Protein AF-A0A4Y2M9A0-F1 (afdb_monomer)

Organism: Araneus ventricosus (NCBI:txid182803)

InterPro domains:
  IPR002350 Kazal domain [PF07648] (29-78)
  IPR002350 Kazal domain [PS51465] (28-80)
  IPR002350 Kazal domain [SM00280] (28-78)
  IPR036058 Kazal domain superfamily [SSF100895] (5-78)
  IPR050653 Protease Inhibitors and Growth Factor Antagonists [PTHR10913] (2-78)

Solvent-accessible surface area (backbone atoms only — not comparable to full-atom values): 6029 Å² total; per-residue (Å²): 136,72,66,46,43,78,86,52,84,36,67,28,52,21,44,61,41,64,39,97,84,56,76,45,43,43,68,40,55,58,87,74,70,81,71,66,61,94,42,87,65,41,46,38,19,7,32,60,82,68,45,71,25,66,13,62,52,55,37,17,23,49,11,29,74,67,71,35,89,45,42,81,52,38,94,29,49,39,71,56,52,51,51,53,46,69,75,40,58,71,76,58,34,52,54,65,63,64,65,46,64,84,80,89,109

Structure (mmCIF, N/CA/C/O backbone):
data_AF-A0A4Y2M9A0-F1
#
_entry.id   AF-A0A4Y2M9A0-F1
#
loop_
_atom_site.group_PDB
_atom_site.id
_atom_site.type_symbol
_atom_site.label_atom_id
_atom_site.label_alt_id
_atom_site.label_comp_id
_atom_site.label_asym_id
_atom_site.label_entity_id
_atom_site.label_seq_id
_atom_site.pdbx_PDB_ins_code
_atom_site.Cartn_x
_atom_site.Cartn_y
_atom_site.Cartn_z
_atom_site.occupancy
_atom_site.B_iso_or_equiv
_atom_site.auth_seq_id
_atom_site.auth_comp_id
_atom_site.auth_asym_id
_atom_site.auth_atom_id
_atom_site.pdbx_PDB_model_num
ATOM 1 N N . MET A 1 1 ? 29.888 -3.416 -10.291 1.00 56.16 1 MET A N 1
ATOM 2 C CA . MET A 1 1 ? 28.495 -3.261 -10.752 1.00 56.16 1 MET A CA 1
ATOM 3 C C . MET A 1 1 ? 27.712 -2.795 -9.547 1.00 56.16 1 MET A C 1
ATOM 5 O O . MET A 1 1 ? 27.600 -3.562 -8.602 1.00 56.16 1 MET A O 1
ATOM 9 N N . THR A 1 2 ? 27.330 -1.524 -9.521 1.00 78.19 2 THR A N 1
ATOM 10 C CA . THR A 1 2 ? 26.525 -0.947 -8.435 1.00 78.19 2 THR A CA 1
ATOM 11 C C . THR A 1 2 ? 25.070 -1.295 -8.705 1.00 78.19 2 THR A C 1
ATOM 13 O O . THR A 1 2 ? 24.641 -1.178 -9.854 1.00 78.19 2 THR A O 1
ATOM 16 N N . ASP A 1 3 ? 24.328 -1.751 -7.696 1.00 81.88 3 ASP A N 1
ATOM 17 C CA . ASP A 1 3 ? 22.894 -1.962 -7.864 1.00 81.88 3 ASP A CA 1
ATOM 18 C C . ASP A 1 3 ? 22.217 -0.589 -8.041 1.00 81.88 3 ASP A C 1
ATOM 20 O O . ASP A 1 3 ? 22.363 0.290 -7.187 1.00 81.88 3 ASP A O 1
ATOM 24 N N . PRO A 1 4 ? 21.512 -0.343 -9.156 1.00 84.00 4 PRO A N 1
ATOM 25 C CA . PRO A 1 4 ? 20.976 0.979 -9.460 1.00 84.00 4 PRO A CA 1
ATOM 26 C C . PRO A 1 4 ? 19.738 1.335 -8.614 1.00 84.00 4 PRO A C 1
ATOM 28 O O . PRO A 1 4 ? 19.154 2.406 -8.803 1.00 84.00 4 PRO A O 1
ATOM 31 N N . CYS A 1 5 ? 19.324 0.447 -7.705 1.00 88.38 5 CYS A N 1
ATOM 32 C CA . CYS A 1 5 ? 18.282 0.666 -6.714 1.00 88.38 5 CYS A CA 1
ATOM 33 C C . CYS A 1 5 ? 18.824 0.858 -5.289 1.00 88.38 5 CYS A C 1
ATOM 35 O O . CYS A 1 5 ? 18.028 1.144 -4.399 1.00 88.38 5 CYS A O 1
ATOM 37 N N . GLU A 1 6 ? 20.139 0.751 -5.064 1.00 85.81 6 GLU A N 1
ATOM 38 C CA . GLU A 1 6 ? 20.735 0.833 -3.722 1.00 85.81 6 GLU A CA 1
ATOM 39 C C . GLU A 1 6 ? 20.554 2.215 -3.068 1.00 85.81 6 GLU A C 1
ATOM 41 O O . GLU A 1 6 ? 20.267 2.295 -1.878 1.00 85.81 6 GLU A O 1
ATOM 46 N N . ASP A 1 7 ? 20.636 3.294 -3.854 1.00 83.38 7 ASP A N 1
ATOM 47 C CA . ASP A 1 7 ? 20.468 4.685 -3.388 1.00 83.38 7 ASP A CA 1
ATOM 48 C C . ASP A 1 7 ? 19.176 5.341 -3.921 1.00 83.38 7 ASP A C 1
ATOM 50 O O . ASP A 1 7 ? 18.932 6.535 -3.753 1.00 83.38 7 ASP A O 1
ATOM 54 N N . LYS A 1 8 ? 18.317 4.576 -4.610 1.00 83.19 8 LYS A N 1
ATOM 55 C CA . LYS A 1 8 ? 17.140 5.140 -5.279 1.00 83.19 8 LYS A CA 1
ATOM 56 C C . LYS A 1 8 ? 15.902 5.098 -4.383 1.00 83.19 8 LYS A C 1
ATOM 58 O O . LYS A 1 8 ? 15.259 4.060 -4.251 1.00 83.19 8 LYS A O 1
ATOM 63 N N . GLU A 1 9 ? 15.496 6.253 -3.859 1.00 84.00 9 GLU A N 1
ATOM 64 C CA . GLU A 1 9 ? 14.224 6.390 -3.137 1.00 84.00 9 GLU A CA 1
ATOM 65 C C . GLU A 1 9 ? 13.029 6.426 -4.112 1.00 84.00 9 GLU A C 1
ATOM 67 O O . GLU A 1 9 ? 12.923 7.292 -4.985 1.00 84.00 9 GLU A O 1
ATOM 72 N N . CYS A 1 10 ? 12.092 5.487 -3.950 1.00 86.50 10 CYS A N 1
ATOM 73 C CA . CYS A 1 10 ? 10.845 5.442 -4.710 1.00 86.50 10 CYS A CA 1
ATOM 74 C C . CYS A 1 10 ? 9.656 5.878 -3.840 1.00 86.50 10 CYS A C 1
ATOM 76 O O . CYS A 1 10 ? 9.426 5.354 -2.753 1.00 86.50 10 CYS A O 1
ATOM 78 N N . HIS A 1 11 ? 8.851 6.820 -4.336 1.00 86.81 11 HIS A N 1
ATOM 79 C CA . HIS A 1 11 ? 7.713 7.368 -3.591 1.00 86.81 11 HIS A CA 1
ATOM 80 C C . HIS A 1 11 ? 6.414 6.584 -3.816 1.00 86.81 11 HIS A C 1
ATOM 82 O O . HIS A 1 11 ? 6.275 5.812 -4.766 1.00 86.81 11 HIS A O 1
ATOM 88 N N . PHE A 1 12 ? 5.428 6.820 -2.943 1.00 88.50 12 PHE A N 1
ATOM 89 C CA . PHE A 1 12 ? 4.060 6.303 -3.079 1.00 88.50 12 PHE A CA 1
ATOM 90 C C . PHE A 1 12 ? 3.962 4.769 -3.077 1.00 88.50 12 PHE A C 1
ATOM 92 O O . PHE A 1 12 ? 3.057 4.205 -3.676 1.00 88.50 12 PHE A O 1
ATOM 99 N N . GLY A 1 13 ? 4.892 4.065 -2.427 1.00 84.88 13 GLY A N 1
ATOM 100 C CA . GLY A 1 13 ? 4.890 2.599 -2.406 1.00 84.88 13 GLY A CA 1
ATOM 101 C C . GLY A 1 13 ? 5.313 1.948 -3.729 1.00 84.88 13 GLY A C 1
ATOM 102 O O . GLY A 1 13 ? 5.087 0.749 -3.908 1.00 84.88 13 GLY A O 1
ATOM 103 N N . ALA A 1 14 ? 5.918 2.712 -4.645 1.00 88.88 14 ALA A N 1
ATOM 104 C CA . ALA A 1 14 ? 6.629 2.161 -5.792 1.00 88.88 14 ALA A CA 1
ATOM 105 C C . ALA A 1 14 ? 7.843 1.339 -5.331 1.00 88.88 14 ALA A C 1
ATOM 107 O O . ALA A 1 14 ? 8.474 1.649 -4.322 1.00 88.88 14 ALA A O 1
ATOM 108 N N . GLN A 1 15 ? 8.170 0.292 -6.082 1.00 88.06 15 GLN A N 1
ATOM 109 C CA . GLN A 1 15 ? 9.343 -0.536 -5.840 1.00 88.06 15 GLN A CA 1
ATOM 110 C C . GLN A 1 15 ? 10.391 -0.228 -6.904 1.00 88.06 15 GLN A C 1
ATOM 112 O O . GLN A 1 15 ? 10.068 -0.169 -8.092 1.00 88.06 15 GLN A O 1
ATOM 11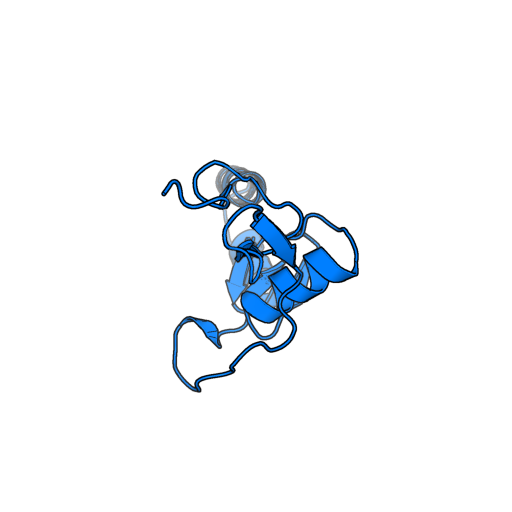7 N N . CYS A 1 16 ? 11.640 -0.033 -6.486 1.00 89.88 16 CYS A N 1
ATOM 118 C CA . CYS A 1 16 ? 12.724 0.086 -7.446 1.00 89.88 16 CYS A CA 1
ATOM 119 C C . CYS A 1 16 ? 12.996 -1.281 -8.080 1.00 89.88 16 CYS A C 1
ATOM 121 O O . CYS A 1 16 ? 13.172 -2.278 -7.377 1.00 89.88 16 CYS A O 1
ATOM 123 N N . ARG A 1 17 ? 13.008 -1.324 -9.412 1.00 90.25 17 ARG A N 1
ATOM 124 C CA . ARG A 1 17 ? 13.386 -2.492 -10.200 1.00 90.25 17 ARG A CA 1
ATOM 125 C C . ARG A 1 17 ? 14.528 -2.106 -11.144 1.00 90.25 17 ARG A C 1
ATOM 127 O O . ARG A 1 17 ? 14.367 -1.139 -11.887 1.00 90.25 17 ARG A O 1
ATOM 134 N N . PRO A 1 18 ? 15.655 -2.834 -11.156 1.00 89.56 18 PRO A N 1
ATOM 135 C CA . PRO A 1 18 ? 16.721 -2.584 -12.117 1.00 89.56 18 PRO A CA 1
ATOM 136 C C . PRO A 1 18 ? 16.230 -2.844 -13.547 1.00 89.56 18 PRO A C 1
ATOM 138 O O . PRO A 1 18 ? 15.501 -3.808 -13.807 1.00 89.56 18 PRO A O 1
ATOM 141 N N . SER A 1 19 ? 16.633 -1.973 -14.467 1.00 86.50 19 SER A N 1
ATOM 142 C CA . SER A 1 19 ? 16.423 -2.110 -15.906 1.00 86.50 19 SER A CA 1
ATOM 143 C C . SER A 1 19 ? 17.101 -3.381 -16.428 1.00 86.50 19 SER A C 1
ATOM 145 O O . SER A 1 19 ? 18.102 -3.817 -15.853 1.00 86.50 19 SER A O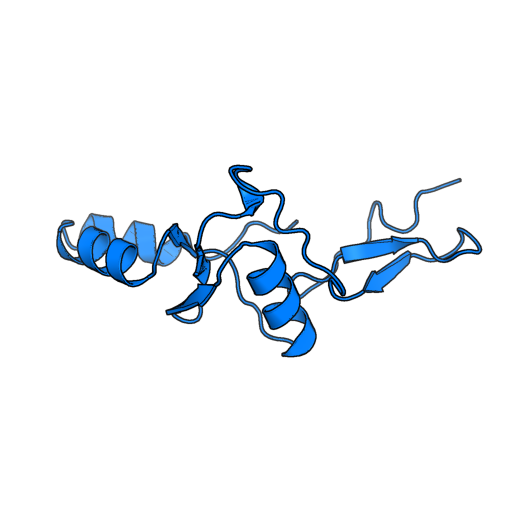 1
ATOM 147 N N . PRO A 1 20 ? 16.607 -3.974 -17.530 1.00 83.25 20 PRO A N 1
ATOM 148 C CA . PRO A 1 20 ? 17.198 -5.181 -18.114 1.00 83.25 20 PRO A CA 1
ATOM 149 C C . PRO A 1 20 ? 18.677 -5.000 -18.485 1.00 83.25 20 PRO A C 1
ATOM 151 O O . PRO A 1 20 ? 19.448 -5.952 -18.412 1.00 83.25 20 PRO A O 1
ATOM 154 N N . ASP A 1 21 ? 19.086 -3.772 -18.803 1.00 83.44 21 ASP A N 1
ATOM 155 C CA . ASP A 1 21 ? 20.469 -3.406 -19.107 1.00 83.44 21 ASP A CA 1
ATOM 156 C C . ASP A 1 21 ? 21.363 -3.256 -17.861 1.00 83.44 21 ASP A C 1
ATOM 158 O O . ASP A 1 21 ? 22.557 -2.999 -17.992 1.00 83.44 21 ASP A O 1
ATOM 162 N N . GLY A 1 22 ? 20.801 -3.342 -16.648 1.00 79.06 22 GLY A N 1
ATOM 163 C CA . GLY A 1 22 ? 21.516 -3.230 -15.369 1.00 79.06 22 GLY A CA 1
ATOM 164 C C . GLY A 1 22 ? 22.114 -1.851 -15.062 1.00 79.06 22 GLY A C 1
ATOM 165 O O . GLY A 1 22 ? 22.801 -1.695 -14.058 1.00 79.06 22 GLY A O 1
ATOM 166 N N . GLN A 1 23 ? 21.873 -0.854 -15.918 1.00 79.38 23 GLN A N 1
ATOM 167 C CA . GLN A 1 23 ? 22.484 0.480 -15.834 1.00 79.38 23 GLN A CA 1
ATOM 168 C C . GLN A 1 23 ? 21.642 1.493 -15.051 1.00 79.38 23 GLN A C 1
ATOM 170 O O . GLN A 1 23 ? 22.179 2.437 -14.481 1.00 79.38 23 GLN A O 1
ATOM 175 N N . THR A 1 24 ? 20.321 1.319 -15.029 1.00 84.94 24 THR A N 1
ATOM 176 C CA . THR A 1 24 ? 19.379 2.230 -14.368 1.00 84.94 24 THR A CA 1
ATOM 177 C C . THR A 1 24 ? 18.385 1.438 -13.528 1.00 84.94 24 THR A C 1
ATOM 179 O O . THR A 1 24 ? 18.133 0.268 -13.796 1.00 84.94 24 THR A O 1
ATOM 182 N N . GLY A 1 25 ? 17.8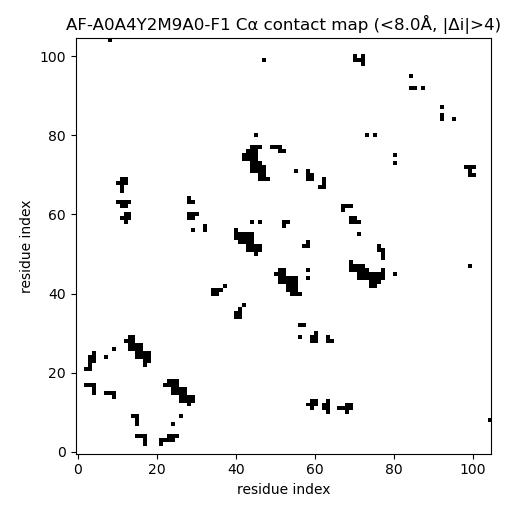41 2.057 -12.483 1.00 88.88 25 GLY A N 1
ATOM 183 C CA . GLY A 1 25 ? 16.734 1.520 -11.697 1.00 88.88 25 GLY A CA 1
ATOM 184 C C . GLY A 1 25 ? 15.481 2.306 -12.037 1.00 88.88 25 GLY A C 1
ATOM 185 O O . GLY A 1 25 ? 15.554 3.527 -12.169 1.00 88.88 25 GLY A O 1
ATOM 186 N N . GLU A 1 26 ? 14.334 1.657 -12.179 1.00 89.94 26 GLU A N 1
ATOM 187 C CA . GLU A 1 26 ? 13.044 2.297 -12.435 1.00 89.94 26 GLU A CA 1
ATOM 188 C C . GLU A 1 26 ? 12.100 2.083 -11.248 1.00 89.94 26 GLU A C 1
ATOM 190 O O . GLU A 1 26 ? 12.011 0.989 -10.695 1.00 89.94 26 GLU A O 1
ATOM 195 N N . CYS A 1 27 ? 11.399 3.141 -10.831 1.00 90.50 27 CYS A N 1
ATOM 196 C CA . CYS A 1 27 ? 10.395 3.038 -9.776 1.00 90.50 27 CYS A CA 1
ATOM 197 C C . CYS A 1 27 ? 9.078 2.589 -10.402 1.00 90.50 27 CYS A C 1
ATOM 199 O O . CYS A 1 27 ? 8.389 3.387 -11.037 1.00 90.50 27 CYS A O 1
ATOM 201 N N . VAL A 1 28 ? 8.727 1.324 -10.206 1.00 90.75 28 VAL A N 1
ATOM 202 C CA . VAL A 1 28 ? 7.532 0.720 -10.795 1.00 90.75 28 VAL A CA 1
ATOM 203 C C . VAL A 1 28 ? 6.492 0.422 -9.723 1.00 90.75 28 VAL A C 1
ATOM 205 O O . VAL A 1 28 ? 6.808 0.028 -8.598 1.00 90.75 28 VAL A O 1
ATOM 208 N N . CYS A 1 29 ? 5.218 0.618 -10.058 1.00 90.38 29 CYS A N 1
ATOM 209 C CA . CYS A 1 29 ? 4.138 0.228 -9.162 1.00 90.38 29 CYS A CA 1
ATOM 210 C C . CYS A 1 29 ? 4.021 -1.303 -9.110 1.00 90.38 29 CYS A C 1
ATOM 212 O O . CYS A 1 29 ? 4.139 -1.953 -10.150 1.00 90.38 29 CYS A O 1
ATOM 214 N N . PRO A 1 30 ? 3.694 -1.894 -7.947 1.00 86.19 30 PRO A N 1
ATOM 215 C CA . PRO A 1 30 ? 3.403 -3.319 -7.863 1.00 86.19 30 PRO A CA 1
ATOM 216 C C . PRO A 1 30 ? 2.265 -3.708 -8.822 1.00 86.19 30 PRO A C 1
ATOM 218 O O . PRO A 1 30 ? 1.124 -3.260 -8.684 1.00 86.19 30 PRO A O 1
ATOM 221 N N .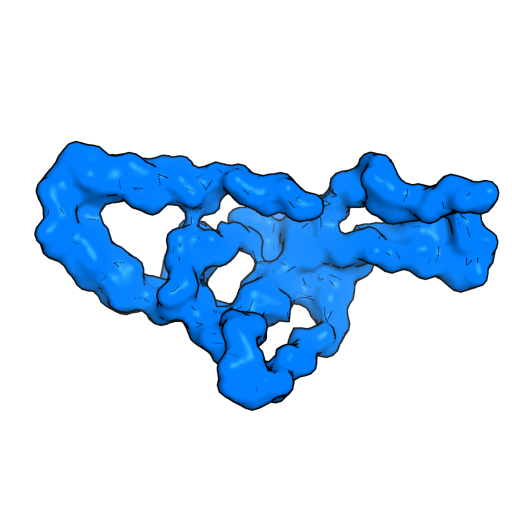 GLU A 1 31 ? 2.548 -4.540 -9.822 1.00 82.56 31 GLU A N 1
ATOM 222 C CA . GLU A 1 31 ? 1.520 -4.968 -10.779 1.00 82.56 31 GLU A CA 1
ATOM 223 C C . GLU A 1 31 ? 0.660 -6.102 -10.232 1.00 82.56 31 GLU A C 1
ATOM 225 O O . GLU A 1 31 ? -0.557 -6.109 -10.437 1.00 82.56 31 GLU A O 1
ATOM 230 N N . LYS A 1 32 ? 1.291 -7.034 -9.513 1.00 81.19 32 LYS A N 1
ATOM 231 C CA . LYS A 1 32 ? 0.662 -8.207 -8.911 1.00 81.19 32 LYS A CA 1
ATOM 232 C C . LYS A 1 32 ? 1.028 -8.268 -7.437 1.00 81.19 32 LYS A C 1
ATOM 234 O O . LYS A 1 32 ? 2.203 -8.272 -7.085 1.00 81.19 32 LYS A O 1
ATOM 239 N N . CYS A 1 33 ? 0.011 -8.367 -6.596 1.00 80.31 33 CYS A N 1
ATOM 240 C CA . CYS A 1 33 ? 0.172 -8.624 -5.179 1.00 80.31 33 CYS A CA 1
ATOM 241 C C . CYS A 1 33 ? -0.192 -10.079 -4.919 1.00 80.31 33 CYS A C 1
ATOM 243 O O . CYS A 1 33 ? -1.356 -10.461 -5.007 1.00 80.31 33 CYS A O 1
ATOM 245 N N . ALA A 1 34 ? 0.818 -10.908 -4.665 1.00 69.94 34 ALA A N 1
ATOM 246 C CA . ALA A 1 34 ? 0.590 -12.308 -4.355 1.00 69.94 34 ALA A CA 1
ATOM 247 C C . ALA A 1 34 ? -0.035 -12.429 -2.960 1.00 69.94 34 ALA A C 1
ATOM 249 O O . ALA A 1 34 ? 0.580 -12.079 -1.953 1.00 69.94 34 ALA A O 1
ATOM 250 N N . THR A 1 35 ? -1.264 -12.931 -2.900 1.00 63.44 35 THR A N 1
ATOM 251 C CA . THR A 1 35 ? -1.946 -13.268 -1.650 1.00 63.44 35 THR A CA 1
ATOM 252 C C . THR A 1 35 ? -1.564 -14.691 -1.265 1.00 63.44 35 THR A C 1
ATOM 254 O O . THR A 1 35 ? -2.317 -15.632 -1.507 1.00 63.44 35 THR A O 1
ATOM 257 N N . TYR A 1 36 ? -0.361 -14.883 -0.723 1.00 56.81 36 TYR A N 1
ATOM 258 C CA . TYR A 1 36 ? 0.101 -16.194 -0.247 1.00 56.81 36 TYR A CA 1
ATOM 259 C C . TYR A 1 36 ? -0.592 -16.599 1.072 1.00 56.81 36 TYR A C 1
ATOM 261 O O . TYR A 1 36 ? 0.073 -16.781 2.093 1.00 56.81 36 TYR A O 1
ATOM 269 N N . GLY A 1 37 ? -1.927 -16.703 1.074 1.00 60.12 37 GLY A N 1
ATOM 270 C CA . GLY A 1 37 ? -2.718 -17.256 2.185 1.00 60.12 37 GLY A CA 1
ATOM 271 C C . GLY A 1 37 ? -2.384 -16.642 3.550 1.00 60.12 37 GLY A C 1
ATOM 272 O O . GLY A 1 37 ? -2.258 -15.427 3.653 1.00 60.12 37 GLY A O 1
ATOM 273 N N . ASP A 1 38 ? -2.173 -17.470 4.577 1.00 54.75 38 ASP A N 1
ATOM 274 C CA . ASP A 1 38 ? -1.907 -17.092 5.982 1.00 54.75 38 ASP A CA 1
ATOM 275 C C . ASP A 1 38 ? -0.571 -16.360 6.249 1.00 54.75 38 ASP A C 1
ATOM 277 O O . ASP A 1 38 ? -0.200 -16.095 7.397 1.00 54.75 38 ASP A O 1
ATOM 281 N N . SER A 1 39 ? 0.177 -16.000 5.205 1.00 58.00 39 SER A N 1
ATOM 282 C CA . SER A 1 39 ? 1.394 -15.198 5.334 1.00 58.00 39 SER A CA 1
ATOM 283 C C . SER A 1 39 ? 1.074 -13.813 5.916 1.00 58.00 39 SER A C 1
ATOM 285 O O . SER A 1 39 ? 0.074 -13.190 5.560 1.00 58.00 39 SER A O 1
ATOM 287 N N . ARG A 1 40 ? 1.953 -13.261 6.773 1.00 53.78 40 ARG A N 1
ATOM 288 C CA . ARG A 1 40 ? 1.785 -11.924 7.404 1.00 53.78 40 ARG A CA 1
ATOM 289 C C . ARG A 1 40 ? 1.440 -10.798 6.413 1.00 53.78 40 ARG A C 1
ATOM 291 O O . ARG A 1 40 ? 0.849 -9.802 6.820 1.00 53.78 40 ARG A O 1
ATOM 298 N N . GLY A 1 41 ? 1.804 -10.964 5.142 1.00 57.41 41 GLY A N 1
ATOM 299 C CA . GLY A 1 41 ? 1.514 -10.049 4.044 1.00 57.41 41 GLY A CA 1
ATOM 300 C C . GLY A 1 41 ? 0.108 -10.137 3.447 1.00 57.41 41 GLY A C 1
ATOM 301 O O . GLY A 1 41 ? -0.156 -9.350 2.558 1.00 57.41 41 GLY A O 1
ATOM 302 N N . SER A 1 42 ? -0.783 -11.023 3.900 1.00 66.00 42 SER A N 1
ATOM 303 C CA . SER A 1 42 ? -2.176 -11.124 3.412 1.00 66.00 42 SER A CA 1
ATOM 304 C C . SER A 1 42 ? -3.209 -10.600 4.414 1.00 66.00 42 SER A C 1
ATOM 306 O O . SER A 1 42 ? -4.411 -10.773 4.224 1.00 66.00 42 SER A O 1
ATOM 308 N N . ARG A 1 43 ? -2.753 -10.022 5.530 1.00 81.56 43 ARG A N 1
ATOM 309 C CA . ARG A 1 43 ? -3.646 -9.511 6.573 1.00 81.56 43 ARG A CA 1
ATOM 310 C C . ARG A 1 43 ? -4.157 -8.124 6.175 1.00 81.56 43 ARG A C 1
ATOM 312 O O . ARG A 1 43 ? -3.358 -7.331 5.669 1.00 81.56 43 ARG A O 1
ATOM 319 N N . PRO A 1 44 ? -5.433 -7.807 6.463 1.00 88.62 44 PRO A N 1
ATOM 320 C CA . PRO A 1 44 ? -5.976 -6.487 6.190 1.00 88.62 44 PRO A CA 1
ATOM 321 C C . PRO A 1 44 ? -5.196 -5.421 6.957 1.00 88.62 44 PRO A C 1
ATOM 323 O O . PRO A 1 44 ? -4.736 -5.661 8.076 1.00 88.62 44 PRO A O 1
ATOM 326 N N . VAL A 1 45 ? -5.053 -4.244 6.360 1.00 91.06 45 VAL A N 1
ATOM 327 C CA . VAL A 1 45 ? -4.372 -3.090 6.952 1.00 91.06 45 VAL A CA 1
ATOM 328 C C . VAL A 1 45 ? -5.214 -1.835 6.774 1.00 91.06 45 VAL A C 1
ATOM 330 O O . VAL A 1 45 ? -5.883 -1.667 5.760 1.00 91.06 45 VAL A O 1
ATOM 333 N N . CYS A 1 46 ? -5.149 -0.935 7.748 1.00 92.81 46 CYS A N 1
ATOM 334 C CA . CYS A 1 46 ? -5.754 0.384 7.647 1.00 92.81 46 CYS A CA 1
ATOM 335 C C . CYS A 1 46 ? -4.722 1.368 7.106 1.00 92.81 46 CYS A C 1
ATOM 337 O O . CYS A 1 46 ? -3.640 1.505 7.690 1.00 92.81 46 CYS A O 1
ATOM 339 N N . GLY A 1 47 ? -5.056 2.055 6.020 1.00 91.81 47 GLY A N 1
ATOM 340 C CA . GLY A 1 47 ? -4.238 3.122 5.467 1.00 91.81 47 GLY A CA 1
ATOM 341 C C . GLY A 1 47 ? -4.301 4.410 6.289 1.00 91.81 47 GLY A C 1
ATOM 342 O O . GLY A 1 47 ? -5.186 4.627 7.124 1.00 91.81 47 GLY A O 1
ATOM 343 N N . THR A 1 48 ? -3.335 5.297 6.065 1.00 90.12 48 THR A N 1
ATOM 344 C CA . THR A 1 48 ? -3.333 6.665 6.610 1.00 90.12 48 THR A CA 1
ATOM 345 C C . THR A 1 48 ? -4.487 7.514 6.088 1.00 90.12 48 THR A C 1
ATOM 347 O O . THR A 1 48 ? -4.935 8.423 6.787 1.00 90.12 48 THR A O 1
ATOM 350 N N . ASP A 1 49 ? -5.006 7.162 4.915 1.00 89.88 49 ASP A N 1
ATOM 351 C CA . ASP A 1 49 ? -6.219 7.689 4.290 1.00 89.88 49 ASP A CA 1
ATOM 352 C C . ASP A 1 49 ? -7.518 7.219 4.972 1.00 89.88 49 ASP A C 1
ATOM 354 O O . ASP A 1 49 ? -8.600 7.694 4.634 1.00 89.88 49 ASP A O 1
ATOM 358 N N . GLY A 1 50 ? -7.423 6.313 5.953 1.00 90.00 50 GLY A N 1
ATOM 359 C CA . GLY A 1 50 ? -8.572 5.757 6.661 1.00 90.00 50 GLY A CA 1
ATOM 360 C C . GLY A 1 50 ? -9.328 4.695 5.866 1.00 90.00 50 GLY A C 1
ATOM 361 O O . GLY A 1 50 ? -10.460 4.381 6.231 1.00 90.00 50 GLY A O 1
ATOM 362 N N . GLN A 1 51 ? -8.725 4.152 4.805 1.00 92.50 51 GLN A N 1
ATOM 363 C CA . GLN A 1 51 ? -9.304 3.083 4.001 1.00 92.50 51 GLN A CA 1
ATOM 364 C C . GLN A 1 51 ? -8.712 1.720 4.375 1.00 92.50 51 GLN A C 1
ATOM 366 O O . GLN A 1 51 ? -7.531 1.587 4.701 1.00 92.50 51 GLN A O 1
ATOM 371 N N . ASP A 1 52 ? -9.557 0.695 4.339 1.00 91.88 52 ASP A N 1
ATOM 372 C CA . ASP A 1 52 ? -9.160 -0.692 4.533 1.00 91.88 52 ASP A CA 1
ATOM 373 C C . ASP A 1 52 ? -8.564 -1.266 3.247 1.00 91.88 52 ASP A C 1
ATOM 375 O O . ASP A 1 52 ? -9.197 -1.256 2.191 1.00 91.88 52 ASP A O 1
ATOM 379 N N . TYR A 1 53 ? -7.363 -1.824 3.355 1.00 90.94 53 TYR A N 1
ATOM 380 C CA . TYR A 1 53 ? -6.691 -2.527 2.272 1.00 90.94 53 TYR A CA 1
ATOM 381 C C . TYR A 1 53 ? -6.568 -4.008 2.620 1.00 90.94 53 TYR A C 1
ATOM 383 O O . TYR A 1 53 ? -6.228 -4.340 3.759 1.00 90.94 53 TYR A O 1
ATOM 391 N N . PRO A 1 54 ? -6.787 -4.922 1.659 1.00 88.94 54 PRO A N 1
ATOM 392 C CA . PRO A 1 54 ? -6.720 -6.361 1.917 1.00 88.94 54 PRO A CA 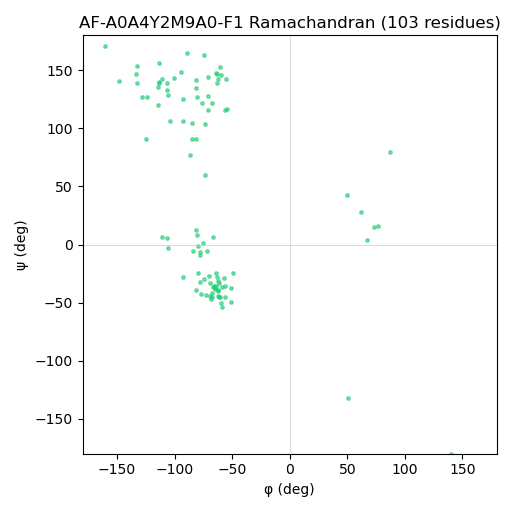1
ATOM 393 C C . PRO A 1 54 ? -5.319 -6.804 2.350 1.00 88.94 54 PRO A C 1
ATOM 395 O O . PRO A 1 54 ? -5.177 -7.784 3.074 1.00 88.94 54 PRO A O 1
ATOM 398 N N . ASN A 1 55 ? -4.285 -6.077 1.920 1.00 86.81 55 ASN A N 1
ATOM 399 C CA . ASN A 1 55 ? -2.915 -6.265 2.358 1.00 86.81 55 ASN A CA 1
ATOM 400 C C . ASN A 1 55 ? -2.038 -5.033 2.086 1.00 86.81 55 ASN A C 1
ATOM 402 O O . ASN A 1 55 ? -2.426 -4.107 1.373 1.00 86.81 55 ASN A O 1
ATOM 406 N N . VAL A 1 56 ? -0.814 -5.056 2.624 1.00 87.31 56 VAL A N 1
ATOM 407 C CA . VAL A 1 56 ? 0.186 -3.990 2.445 1.00 87.31 56 VAL A CA 1
ATOM 408 C C . VAL A 1 56 ? 0.615 -3.793 0.987 1.00 87.31 56 VAL A C 1
ATOM 410 O O . VAL A 1 56 ? 0.922 -2.670 0.595 1.00 87.31 56 VAL A O 1
ATOM 413 N N . CYS A 1 57 ? 0.634 -4.849 0.168 1.00 88.69 57 CYS A N 1
ATOM 414 C CA . CYS A 1 57 ? 1.003 -4.721 -1.241 1.00 88.69 57 CYS A CA 1
ATOM 415 C C . CYS A 1 57 ? -0.076 -3.962 -2.018 1.00 88.69 57 CYS A C 1
ATOM 417 O O . CYS A 1 57 ? 0.249 -3.041 -2.760 1.00 88.69 57 CYS A O 1
ATOM 419 N N . GLU A 1 58 ? -1.351 -4.281 -1.799 1.00 90.44 58 GLU A N 1
ATOM 420 C CA . GLU A 1 58 ? -2.481 -3.589 -2.422 1.00 90.44 58 GLU A CA 1
ATOM 421 C C . GLU A 1 58 ? -2.577 -2.132 -1.951 1.00 90.44 58 GLU A C 1
ATOM 423 O O . GLU A 1 58 ? -2.856 -1.250 -2.764 1.00 90.44 58 GLU A O 1
ATOM 428 N N . LEU A 1 59 ? -2.244 -1.851 -0.685 1.00 91.81 59 LEU A N 1
ATOM 429 C CA . LEU A 1 59 ? -2.076 -0.481 -0.189 1.00 91.81 59 LEU A CA 1
ATOM 430 C C . LEU A 1 59 ? -0.995 0.266 -0.982 1.00 91.81 59 LEU A C 1
ATOM 432 O O . LEU A 1 59 ? -1.272 1.318 -1.551 1.00 91.81 59 LEU A O 1
ATOM 436 N N . ARG A 1 60 ? 0.215 -0.297 -1.092 1.00 89.38 60 ARG A N 1
ATOM 437 C CA . ARG A 1 60 ? 1.337 0.305 -1.840 1.00 89.38 60 ARG A CA 1
ATOM 438 C C . ARG A 1 60 ? 1.037 0.466 -3.329 1.00 89.38 60 ARG A C 1
ATOM 440 O O . ARG A 1 60 ? 1.349 1.487 -3.929 1.00 89.38 60 ARG A O 1
ATOM 447 N N . ARG A 1 61 ? 0.383 -0.522 -3.934 1.00 90.62 61 ARG A N 1
ATOM 448 C CA . ARG A 1 61 ? -0.075 -0.479 -5.324 1.00 90.62 61 ARG A CA 1
ATOM 449 C C . ARG A 1 61 ? -1.058 0.655 -5.548 1.00 90.62 61 ARG A C 1
ATOM 451 O O . ARG A 1 61 ? -0.942 1.379 -6.534 1.00 90.62 61 ARG A O 1
ATOM 458 N N . THR A 1 62 ? -2.016 0.800 -4.642 1.00 92.25 62 THR A N 1
ATOM 459 C CA . THR A 1 62 ? -3.028 1.850 -4.714 1.00 92.25 62 THR A CA 1
ATOM 460 C C . THR A 1 62 ? -2.401 3.223 -4.513 1.00 92.25 62 THR A C 1
ATOM 462 O O . THR A 1 62 ? -2.652 4.114 -5.321 1.00 92.25 62 THR A O 1
ATOM 465 N N . ALA A 1 63 ? -1.527 3.365 -3.513 1.00 92.69 63 ALA A N 1
ATOM 466 C CA . ALA A 1 63 ? -0.716 4.556 -3.282 1.00 92.69 63 ALA A CA 1
ATOM 467 C C . ALA A 1 63 ? 0.034 4.969 -4.559 1.00 92.69 63 ALA A C 1
ATOM 469 O O . ALA A 1 63 ? -0.101 6.101 -5.023 1.00 92.69 63 ALA A O 1
ATOM 470 N N . CYS A 1 64 ? 0.712 4.017 -5.202 1.00 93.00 64 CYS A N 1
ATOM 471 C CA . CYS A 1 64 ? 1.532 4.271 -6.381 1.00 93.00 64 CYS A CA 1
ATOM 472 C C . CYS A 1 64 ? 0.686 4.661 -7.596 1.00 93.00 64 CYS A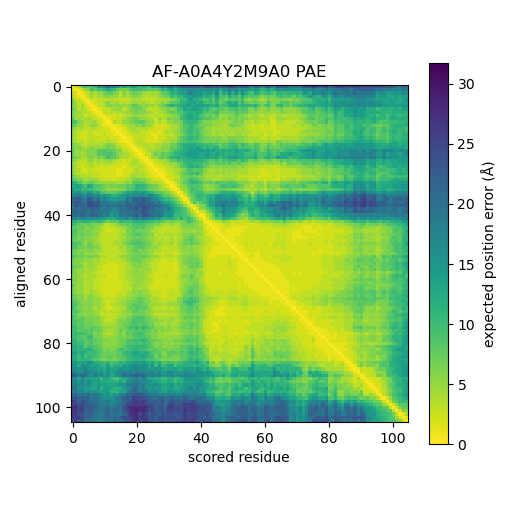 C 1
ATOM 474 O O . CYS A 1 64 ? 0.955 5.666 -8.254 1.00 93.00 64 CYS A O 1
ATOM 476 N N . LYS A 1 65 ? -0.394 3.913 -7.862 1.00 91.50 65 LYS A N 1
ATOM 477 C CA . LYS A 1 65 ? -1.312 4.183 -8.980 1.00 91.50 65 LYS A CA 1
ATOM 478 C C . LYS A 1 65 ? -2.050 5.507 -8.827 1.00 91.50 65 LYS A C 1
ATOM 480 O O . LYS A 1 65 ? -2.248 6.209 -9.813 1.00 91.50 65 LYS A O 1
ATOM 485 N N . GLN A 1 66 ? -2.454 5.848 -7.606 1.00 92.00 66 GLN A N 1
ATOM 486 C CA . GLN A 1 66 ? -3.129 7.112 -7.320 1.00 92.00 66 GLN A CA 1
ATOM 487 C C . GLN A 1 66 ? -2.152 8.276 -7.105 1.00 92.00 66 GLN A C 1
ATOM 489 O O . GLN A 1 66 ? -2.613 9.404 -6.947 1.00 92.00 66 GLN A O 1
ATOM 494 N N . LYS A 1 67 ? -0.832 8.024 -7.086 1.00 89.12 67 LYS A N 1
ATOM 495 C CA . LYS A 1 67 ? 0.207 8.995 -6.694 1.00 89.12 67 LYS A CA 1
ATOM 496 C C . LYS A 1 67 ? -0.125 9.678 -5.359 1.00 89.12 67 LYS A C 1
ATOM 498 O O . LYS A 1 67 ? -0.010 10.892 -5.216 1.00 89.12 67 LYS A O 1
ATOM 503 N N . LYS A 1 68 ? -0.599 8.885 -4.395 1.00 89.94 68 LYS A N 1
ATOM 504 C CA . LYS A 1 68 ? -0.966 9.328 -3.047 1.00 89.94 68 LYS A CA 1
ATOM 505 C C . LYS A 1 68 ? -0.029 8.713 -2.029 1.00 89.94 68 LYS A C 1
ATOM 507 O O . LYS A 1 68 ? 0.320 7.539 -2.129 1.00 89.94 68 LYS A O 1
ATOM 512 N N . GLU A 1 69 ? 0.356 9.497 -1.033 1.00 87.81 69 GLU A N 1
ATOM 513 C CA . GLU A 1 69 ? 1.170 9.012 0.076 1.00 87.81 69 GLU A CA 1
ATOM 514 C C . GLU A 1 69 ? 0.265 8.304 1.089 1.00 87.81 69 GLU A C 1
ATOM 516 O O . GLU A 1 69 ? -0.343 8.919 1.964 1.00 87.81 69 GLU A O 1
ATOM 521 N N . ILE A 1 70 ? 0.105 6.996 0.893 1.00 90.31 70 ILE A N 1
ATOM 522 C CA . ILE A 1 70 ? -0.694 6.136 1.762 1.00 90.31 70 ILE A CA 1
ATOM 523 C C . ILE A 1 70 ? 0.265 5.157 2.427 1.00 90.31 70 ILE A C 1
ATOM 525 O O . ILE A 1 70 ? 0.946 4.387 1.748 1.00 90.31 70 ILE A O 1
ATOM 529 N N . GLU A 1 71 ? 0.313 5.184 3.756 1.00 87.69 71 GLU A N 1
ATOM 530 C CA . GLU A 1 71 ? 1.107 4.263 4.568 1.00 87.69 71 GLU A CA 1
ATOM 531 C C . GLU A 1 71 ? 0.181 3.363 5.396 1.00 87.69 71 GLU A C 1
ATOM 533 O O . GLU A 1 71 ? -0.967 3.704 5.686 1.00 87.69 71 GLU A O 1
ATOM 538 N N . ALA A 1 72 ? 0.669 2.186 5.790 1.00 89.00 72 ALA A N 1
ATOM 539 C CA . ALA A 1 72 ? -0.075 1.307 6.686 1.00 89.00 72 ALA A CA 1
ATOM 540 C C . ALA A 1 72 ? -0.049 1.885 8.109 1.00 89.00 72 ALA A C 1
ATOM 542 O O . ALA A 1 72 ? 0.944 1.775 8.827 1.00 89.00 72 ALA A O 1
ATOM 543 N N . LYS A 1 73 ? -1.165 2.479 8.530 1.00 87.00 73 LYS A N 1
ATOM 544 C CA . LYS A 1 73 ? -1.338 3.076 9.857 1.00 87.00 73 LYS A CA 1
ATOM 545 C C . LYS A 1 73 ? -1.596 2.033 10.940 1.00 87.00 73 LYS A C 1
ATOM 547 O O . LYS A 1 73 ? -1.216 2.222 12.095 1.00 87.00 73 LYS A O 1
ATOM 552 N N . PHE A 1 74 ? -2.269 0.940 10.587 1.00 87.56 74 PHE A N 1
ATOM 553 C CA . PHE A 1 74 ? -2.605 -0.128 11.523 1.00 87.56 74 PHE A CA 1
ATOM 554 C C . PHE A 1 74 ? -2.638 -1.495 10.835 1.00 87.56 74 PHE A C 1
ATOM 556 O O . PHE A 1 74 ? -3.112 -1.626 9.709 1.00 87.56 74 PHE A O 1
ATOM 563 N N . GLN A 1 75 ? -2.142 -2.519 11.534 1.00 87.69 75 GLN A N 1
ATOM 564 C CA . GLN A 1 75 ? -2.207 -3.914 11.097 1.00 87.69 75 GLN A CA 1
ATOM 565 C C . GLN A 1 75 ? -3.553 -4.510 11.514 1.00 87.69 75 GLN A C 1
ATOM 567 O O . GLN A 1 75 ? -3.708 -5.025 12.620 1.00 87.69 75 GLN A O 1
ATOM 572 N N . GLY A 1 76 ? -4.526 -4.400 10.62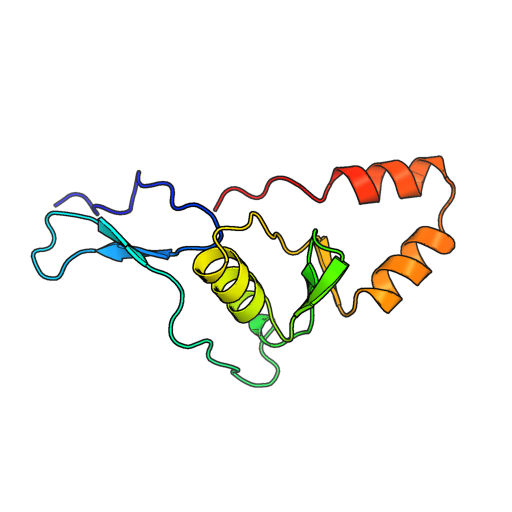5 1.00 89.44 76 GLY A N 1
ATOM 573 C CA . GLY A 1 76 ? -5.902 -4.832 10.812 1.00 89.44 76 GLY A CA 1
ATOM 574 C C . GLY A 1 76 ? -6.877 -3.820 10.211 1.00 89.44 76 GLY A C 1
ATOM 575 O O . GLY A 1 76 ? -6.449 -2.784 9.697 1.00 89.44 76 GLY A O 1
ATOM 576 N N . PRO A 1 77 ? -8.188 -4.083 10.311 1.00 90.50 77 PRO A N 1
ATOM 577 C CA . PRO A 1 77 ? -9.200 -3.176 9.797 1.00 90.50 77 PRO A CA 1
ATOM 578 C C . PRO A 1 77 ? -9.202 -1.808 10.497 1.00 90.50 77 PRO A C 1
ATOM 580 O O . PRO A 1 77 ? -8.997 -1.720 11.714 1.00 90.50 77 PRO A O 1
ATOM 583 N N . CYS A 1 78 ? -9.531 -0.741 9.772 1.00 90.94 78 CYS A N 1
ATOM 584 C CA . CYS A 1 78 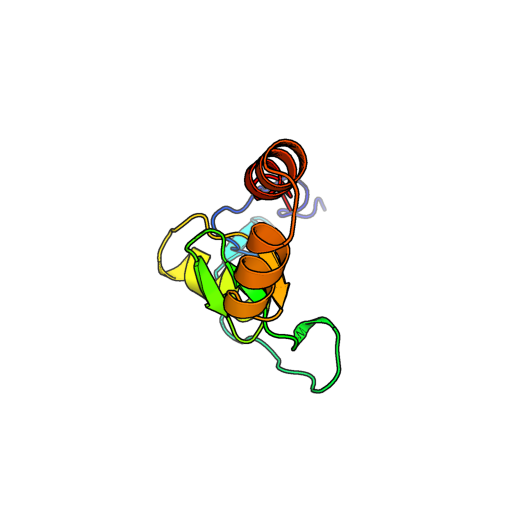? -9.673 0.617 10.287 1.00 90.94 78 CYS A CA 1
ATOM 585 C C . CYS A 1 78 ? -10.687 0.698 11.429 1.00 90.94 78 CYS A C 1
ATOM 587 O O . CYS A 1 78 ? -10.452 1.404 12.411 1.00 90.94 78 CYS A O 1
ATOM 589 N N . VAL A 1 79 ? -11.763 -0.091 11.377 1.00 91.25 79 VAL A N 1
ATOM 590 C CA . VAL A 1 79 ? -12.751 -0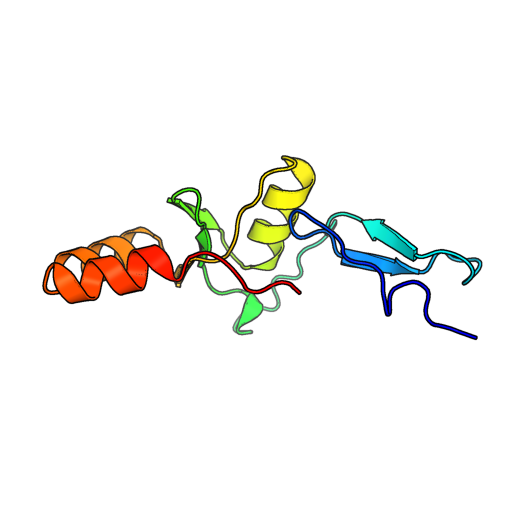.166 12.466 1.00 91.25 79 VAL A CA 1
ATOM 591 C C . VAL A 1 79 ? -12.143 -0.660 13.785 1.00 91.25 79 VAL A C 1
ATOM 593 O O . VAL A 1 79 ? -12.544 -0.209 14.858 1.00 91.25 79 VAL A O 1
ATOM 596 N N . MET A 1 80 ? -11.148 -1.554 13.737 1.00 88.12 80 MET A N 1
ATOM 597 C CA . MET A 1 80 ? -10.438 -2.004 14.939 1.00 88.12 80 MET A CA 1
ATOM 598 C C . MET A 1 80 ? -9.512 -0.909 15.458 1.00 88.12 80 MET A C 1
ATOM 600 O O . MET A 1 80 ? -9.511 -0.635 16.657 1.00 88.12 80 MET A O 1
ATOM 604 N N . TYR A 1 81 ? -8.785 -0.232 14.562 1.00 87.19 81 TYR A N 1
ATOM 605 C CA . TYR A 1 81 ? -7.964 0.923 14.925 1.00 87.19 81 TYR A CA 1
ATOM 606 C C . TYR A 1 81 ? -8.797 2.013 15.612 1.00 87.19 81 TYR A C 1
ATOM 608 O O . TYR A 1 81 ? -8.415 2.518 16.664 1.00 87.19 81 TYR A O 1
ATOM 616 N N . GLN A 1 82 ? -9.971 2.337 15.069 1.00 88.25 82 GLN A N 1
ATOM 617 C CA . GLN A 1 82 ? -10.881 3.327 15.644 1.00 88.25 82 GLN A CA 1
ATOM 618 C C . GLN A 1 82 ? -11.375 2.923 17.036 1.00 88.25 82 GLN A C 1
ATOM 620 O O . GLN A 1 82 ? -11.354 3.755 17.941 1.00 88.25 82 GLN A O 1
ATOM 625 N N . LYS A 1 83 ? -11.760 1.656 17.238 1.00 88.94 83 LYS A N 1
ATOM 626 C CA . LYS A 1 83 ? -12.159 1.139 18.559 1.00 88.94 83 LYS A CA 1
ATOM 627 C C . LYS A 1 83 ? -11.020 1.228 19.576 1.00 88.94 83 LYS A C 1
ATOM 629 O O . LYS A 1 83 ? -11.233 1.708 20.686 1.00 88.94 83 LYS A O 1
ATOM 634 N N . LEU A 1 84 ? -9.808 0.836 19.180 1.00 84.62 84 LEU A N 1
ATOM 635 C CA . LEU A 1 84 ? -8.614 0.943 20.021 1.00 84.62 84 LEU A CA 1
ATOM 636 C C . LEU A 1 84 ? -8.350 2.398 20.412 1.00 84.62 84 LEU A C 1
ATOM 638 O O . LEU A 1 84 ? -8.228 2.708 21.593 1.00 84.62 84 LEU A O 1
ATOM 642 N N . VAL A 1 85 ? -8.342 3.309 19.441 1.00 83.88 85 VAL A N 1
ATOM 643 C CA . VAL A 1 85 ? -8.120 4.740 19.681 1.00 83.88 85 VAL A CA 1
ATOM 644 C C . VAL A 1 85 ? -9.228 5.359 20.540 1.00 83.88 85 VAL A C 1
ATOM 646 O O . VAL A 1 85 ? -8.929 6.221 21.363 1.00 83.88 85 VAL A O 1
ATOM 649 N N . ALA A 1 86 ? -10.482 4.921 20.391 1.00 85.94 86 ALA A N 1
ATOM 650 C CA . ALA A 1 86 ? -11.610 5.385 21.202 1.00 85.94 86 ALA A CA 1
ATOM 651 C C . ALA A 1 86 ? -11.533 4.907 22.662 1.00 85.94 86 ALA A C 1
ATOM 653 O O . ALA A 1 86 ? -11.946 5.632 23.562 1.00 85.94 86 ALA A O 1
ATOM 654 N N . SER A 1 87 ? -10.977 3.715 22.902 1.00 85.75 87 SER A N 1
ATOM 655 C CA . SER A 1 87 ? -10.788 3.159 24.250 1.00 85.75 87 SER A CA 1
ATOM 656 C C . SER A 1 87 ? -9.594 3.742 25.020 1.00 85.75 87 SER A C 1
ATOM 658 O O . SER A 1 87 ? -9.444 3.477 26.211 1.00 85.75 87 SER A O 1
ATOM 660 N N . MET A 1 88 ? -8.732 4.532 24.369 1.00 83.12 88 MET A N 1
ATOM 661 C CA . MET A 1 88 ? -7.510 5.050 24.985 1.00 83.12 88 MET A CA 1
ATOM 662 C C . MET A 1 88 ? -7.675 6.454 25.582 1.00 83.12 88 MET A C 1
ATOM 664 O O . MET A 1 88 ? -8.382 7.296 25.021 1.00 83.12 88 MET A O 1
ATOM 668 N N . PRO A 1 89 ? -6.945 6.776 26.671 1.00 87.94 89 PRO A N 1
ATOM 669 C CA . PRO A 1 89 ? -6.870 8.139 27.186 1.00 87.94 89 PRO A CA 1
ATOM 670 C C . PRO A 1 89 ? -6.394 9.113 26.101 1.00 87.94 89 PRO A C 1
ATOM 672 O O . PRO A 1 89 ? -5.486 8.801 25.327 1.00 87.94 89 PRO A O 1
ATOM 675 N N . ARG A 1 90 ? -6.948 10.334 26.077 1.00 78.62 90 ARG A N 1
ATOM 676 C CA . ARG A 1 90 ? -6.712 11.342 25.015 1.00 78.62 90 ARG A CA 1
ATOM 677 C C . ARG A 1 90 ? -5.224 11.588 24.716 1.00 78.62 90 ARG A C 1
ATOM 679 O O . ARG A 1 90 ? -4.854 11.752 23.557 1.00 78.62 90 ARG A O 1
ATOM 686 N N . ARG A 1 91 ? -4.370 11.567 25.748 1.00 78.06 91 ARG A N 1
ATOM 687 C CA . ARG A 1 91 ? -2.910 11.736 25.619 1.00 78.06 91 ARG A CA 1
ATOM 688 C C . ARG A 1 91 ? -2.239 10.576 24.871 1.00 78.06 91 ARG A C 1
ATOM 690 O O . ARG A 1 91 ? -1.335 10.814 24.084 1.00 78.06 91 ARG A O 1
ATOM 697 N N . VAL A 1 92 ? -2.709 9.343 25.066 1.00 77.81 92 VAL A N 1
ATOM 698 C CA . VAL A 1 92 ? -2.174 8.135 24.411 1.00 77.81 92 VAL A CA 1
ATOM 699 C C . VAL A 1 92 ? -2.658 8.047 22.961 1.00 77.81 92 VAL A C 1
ATOM 701 O O . VAL A 1 92 ? -1.872 7.796 22.049 1.00 77.81 92 VAL A O 1
ATOM 704 N N . ALA A 1 93 ? -3.939 8.347 22.727 1.00 72.06 93 ALA A N 1
ATOM 705 C CA . ALA A 1 93 ? -4.525 8.387 21.389 1.00 72.06 93 ALA A CA 1
ATOM 706 C C . ALA A 1 93 ? -3.821 9.399 20.462 1.00 72.06 93 ALA A C 1
ATOM 708 O O . ALA A 1 93 ? -3.648 9.128 19.274 1.00 72.06 93 ALA A O 1
ATOM 709 N N . ALA A 1 94 ? -3.379 10.545 20.994 1.00 69.69 94 ALA A N 1
ATOM 710 C CA . ALA A 1 94 ? -2.622 11.545 20.237 1.00 69.69 94 ALA A CA 1
ATOM 711 C C . ALA A 1 94 ? -1.273 11.000 19.728 1.00 69.69 94 ALA A C 1
ATOM 713 O O . ALA A 1 94 ? -0.910 11.238 18.578 1.00 69.69 94 ALA A O 1
ATOM 714 N N . VAL A 1 95 ? -0.577 10.194 20.537 1.00 70.81 95 VAL A N 1
ATOM 715 C CA . VAL A 1 95 ? 0.704 9.573 20.158 1.00 70.81 95 VAL A CA 1
ATOM 716 C C . VAL A 1 95 ? 0.515 8.532 19.049 1.00 70.81 95 VAL A C 1
ATOM 718 O O . VAL A 1 95 ? 1.284 8.502 18.090 1.00 70.81 95 VAL A O 1
ATOM 721 N N . LEU A 1 96 ? -0.538 7.710 19.121 1.00 67.56 96 LEU A N 1
ATOM 722 C CA . LEU A 1 96 ? -0.848 6.717 18.080 1.00 67.56 96 LEU A CA 1
ATOM 723 C C . LEU A 1 96 ? -1.330 7.334 16.766 1.00 67.56 96 LEU A C 1
ATOM 725 O O . LEU A 1 96 ? -1.161 6.728 15.710 1.00 67.56 96 LEU A O 1
ATOM 729 N N . LYS A 1 97 ? -1.940 8.521 16.811 1.00 63.56 97 LYS A N 1
ATOM 730 C CA . LYS A 1 97 ? -2.299 9.274 15.603 1.00 63.56 97 LYS A CA 1
ATOM 731 C C . LYS A 1 97 ? -1.077 9.920 14.944 1.00 63.56 97 LYS A C 1
ATOM 733 O O . LYS A 1 97 ? -1.073 10.037 13.725 1.00 63.56 97 LYS A O 1
ATOM 738 N N . ALA A 1 98 ? -0.054 10.281 15.724 1.00 60.56 98 ALA A N 1
ATOM 739 C CA . ALA A 1 98 ? 1.171 10.918 15.237 1.00 60.56 98 ALA A CA 1
ATOM 740 C C . ALA A 1 98 ? 2.186 9.938 14.613 1.00 60.56 98 ALA A C 1
ATOM 742 O O . ALA A 1 98 ? 2.961 10.340 13.756 1.00 60.56 98 ALA A O 1
ATOM 743 N N . LYS A 1 99 ? 2.168 8.648 14.983 1.00 55.78 99 LYS A N 1
ATOM 744 C CA . LYS A 1 99 ? 3.060 7.614 14.406 1.00 55.78 99 LYS A CA 1
ATOM 745 C C . LYS A 1 99 ? 2.600 7.033 13.058 1.00 55.78 99 LYS A C 1
ATOM 747 O O . LYS A 1 99 ? 3.124 6.015 12.625 1.00 55.78 99 LYS A O 1
ATOM 752 N N . GLY A 1 100 ? 1.619 7.657 12.406 1.00 48.62 100 GLY A N 1
ATOM 753 C CA . GLY A 1 100 ? 1.144 7.259 11.078 1.00 48.62 100 GLY A CA 1
ATOM 754 C C . GLY A 1 100 ? 2.013 7.750 9.919 1.00 48.62 100 GLY A C 1
ATOM 755 O O . GLY A 1 100 ? 1.577 7.618 8.788 1.00 48.62 100 GLY A O 1
ATOM 756 N N . GLY A 1 101 ? 3.178 8.338 10.190 1.00 46.00 101 GLY A N 1
ATOM 757 C CA . GLY A 1 101 ? 4.116 8.789 9.171 1.00 46.00 101 GLY A CA 1
ATOM 758 C C . GLY A 1 101 ? 5.524 8.328 9.513 1.00 46.00 101 GLY A C 1
ATOM 759 O O . GLY A 1 101 ? 5.926 8.403 10.675 1.00 46.00 101 GLY A O 1
ATOM 760 N N . ALA A 1 102 ? 6.255 7.896 8.494 1.00 44.81 102 ALA A N 1
ATOM 761 C CA . ALA A 1 102 ? 7.653 7.479 8.525 1.00 44.81 102 ALA A CA 1
ATOM 762 C C . ALA A 1 102 ? 7.884 6.005 8.869 1.00 44.81 102 ALA A C 1
ATOM 764 O O . ALA A 1 102 ? 8.414 5.634 9.923 1.00 44.81 102 ALA A O 1
ATOM 765 N N . LYS A 1 103 ? 7.692 5.161 7.857 1.00 38.19 103 LYS A N 1
ATOM 766 C CA . LYS A 1 103 ? 8.785 4.250 7.529 1.00 38.19 103 LYS A CA 1
ATOM 767 C C . LYS A 1 103 ? 9.143 4.433 6.058 1.00 38.19 103 LYS A C 1
ATOM 769 O O . LYS A 1 103 ? 8.569 3.784 5.199 1.00 38.19 103 LYS A O 1
ATOM 774 N N . ARG A 1 104 ? 10.087 5.351 5.800 1.00 42.94 104 ARG A N 1
ATOM 775 C CA . ARG A 1 104 ? 10.805 5.433 4.518 1.00 42.94 104 ARG A CA 1
ATOM 776 C C . ARG A 1 104 ? 11.397 4.038 4.275 1.00 42.94 104 ARG A C 1
ATOM 778 O O . ARG A 1 104 ? 12.133 3.546 5.134 1.00 42.94 104 ARG A O 1
ATOM 785 N N . TYR A 1 105 ? 10.949 3.377 3.213 1.00 36.72 105 TYR A N 1
ATOM 786 C CA . TYR A 1 105 ? 11.488 2.110 2.720 1.00 36.72 105 TYR A CA 1
ATOM 787 C C . TYR A 1 105 ? 12.195 2.391 1.408 1.00 36.72 105 TYR A C 1
ATOM 789 O O . TYR A 1 105 ? 11.634 3.211 0.646 1.00 36.72 105 TYR A O 1
#

Foldseek 3Di:
DDQQCPPDFAAQLFDWDQDPVSPHTDRHADPDDDCPDPPLQQFWFQKLVRDIDRGQSRNSNCSVVVVHRIDGLGRHHSVVVVVVLVPDDPVVSVVSNVPNDDDRD

Radius of gyration: 16.21 Å; Cα contacts (8 Å, |Δi|>4): 168; chains: 1; bounding box: 41×29×46 Å

pLDDT: mean 80.73, std 13.81, range [36.72, 93.0]

Secondary structure (DSSP, 8-state):
---TTSS----TT-EEEE-TTSS-EEEE--S-----TTSGGGS-EEETTS-EESSHHHHHHHHHHHT----EEEES-HHHHHHHHHHS-HHHHHHHHHTTS----

Nearest PDB structures (foldseek):
  6kbr-assembly1_C  TM=7.526E-01  e=8.722E-03  Homo sapiens
  3ovo-assembly1_A  TM=7.818E-01  e=2.339E-02  Coturnix japonica
  1r0r-assembly1_I  TM=6.837E-01  e=2.051E-02  Meleagris gallopavo
  1tus-assembly1_A  TM=7.224E-01  e=3.471E-02  Meleagris gallopavo
  2ovo-assembly1_A  TM=6.518E-01  e=2.850E-02  Lophura nycthemera

Mean predicted aligned error: 8.46 Å

Sequence (105 aa):
MTDPCEDKECHFGAQCRPSPDGQTGECVCPEKCATYGDSRGSRPVCGTDGQDYPNVCELRRTACKQKKEIEAKFQGPCVMYQKLVASMPRRVAAVLKAKGGAKRY